Protein AF-A0A7D9MBX0-F1 (afdb_monomer_lite)

Secondary structure (DSSP, 8-state):
-HHHIIIIIIHHHHTTHHHH----HHHHHHHHHHHHHHHHHH-SSS-HHHHHHHHT---HHHHHHHHHHHHHHHHHTT-SSS-GGGT--B---TTSTT--TTPBPPP--SSHHHHHSHHHHHHHHHHTS-HHHHS--S-HHHHHHHHHHHHHHS---SSS--

Foldseek 3Di:
DLVVCVPPVVCVLQPPLLADVDPDPVVLLVSQVSVQVVLCVVPVPDDSVVSCVVSVHDGSLLVSLLVLQLVLVCVVVVVDPDDLVVLWDFDPDPPDPPRQPQQIDADDDPDVVVCPHSSNVNNVSLNPDDSCLRPDDDDSVVSSVVSVVVSVVDDDDSVDGD

Sequence (162 aa):
MKSLYCALVRSNLEYASEVWSPKSITLIKKIERVQRRATRILLPELEYVERLQQFDVPPLLHRRELKDLTTFYRMKQGLYNCNVDSYVEFCSDTRLRSTAQGKLKTPKCRTEHFRATYFNRIMYLWNNLPEQIRTFNGSVAIFKRSCREYYKTIPYDPDRPR

Radius of gyration: 17.08 Å; chains: 1; bounding box: 36×34×44 Å

Organism: Paramuricea clavata (NCBI:txid317549)

pLDDT: mean 86.51, std 8.68, range [52.25, 94.62]

Structure (mmCIF, N/CA/C/O backbone):
data_AF-A0A7D9MBX0-F1
#
_entry.id   AF-A0A7D9MBX0-F1
#
loop_
_atom_site.group_PDB
_atom_site.id
_atom_site.type_symbol
_atom_site.label_atom_id
_atom_site.label_alt_id
_atom_site.label_comp_id
_atom_site.label_asym_id
_atom_site.label_entity_id
_atom_site.label_seq_id
_atom_site.pdbx_PDB_ins_code
_atom_site.Cartn_x
_atom_site.Cartn_y
_atom_site.Cartn_z
_atom_site.occupancy
_atom_site.B_iso_or_equiv
_atom_site.auth_seq_id
_atom_site.auth_comp_id
_atom_site.auth_asym_id
_atom_site.auth_atom_id
_atom_site.pdbx_PDB_model_num
ATOM 1 N N . MET A 1 1 ? -8.109 -11.633 20.908 1.00 62.03 1 MET A N 1
ATOM 2 C CA . MET A 1 1 ? -8.911 -11.056 19.797 1.00 62.03 1 MET A CA 1
ATOM 3 C C . MET A 1 1 ? -8.101 -10.562 18.591 1.00 62.03 1 MET A C 1
ATOM 5 O O . MET A 1 1 ? -8.552 -10.809 17.478 1.00 62.03 1 MET A O 1
ATOM 9 N N . LYS A 1 2 ? -6.909 -9.945 18.744 1.00 70.94 2 LYS A N 1
ATOM 10 C CA . LYS A 1 2 ? -6.040 -9.591 17.591 1.00 70.94 2 LYS A CA 1
ATOM 11 C C . LYS A 1 2 ? -5.773 -10.798 16.677 1.00 70.94 2 LYS A C 1
ATOM 13 O O . LYS A 1 2 ? -5.916 -10.670 15.469 1.00 70.94 2 LYS A O 1
ATOM 18 N N . SER A 1 3 ? -5.480 -11.975 17.241 1.00 79.25 3 SER A N 1
ATOM 19 C CA . SER A 1 3 ? -5.271 -13.216 16.473 1.00 79.25 3 SER A CA 1
ATOM 20 C C . SER A 1 3 ? -6.477 -13.601 15.606 1.00 79.25 3 SER A C 1
ATOM 22 O O . SER A 1 3 ? -6.307 -13.830 14.414 1.00 79.25 3 SER A O 1
ATOM 24 N N . LEU A 1 4 ? -7.692 -13.589 16.165 1.00 81.75 4 LEU A N 1
ATOM 25 C CA . LEU A 1 4 ? -8.921 -13.961 15.457 1.00 81.75 4 LEU A CA 1
ATOM 26 C C . LEU A 1 4 ? -9.233 -13.004 14.296 1.00 81.75 4 LEU A C 1
ATOM 28 O O . LEU A 1 4 ? -9.514 -13.446 13.184 1.00 81.75 4 LEU A O 1
ATOM 32 N N . TYR A 1 5 ? -9.111 -11.690 14.521 1.00 81.12 5 TYR A N 1
ATOM 33 C CA . TYR A 1 5 ? -9.267 -10.691 13.458 1.00 81.12 5 TYR A CA 1
ATOM 34 C C . TYR A 1 5 ? -8.230 -10.882 12.341 1.00 81.12 5 TYR A C 1
ATOM 36 O O . TYR A 1 5 ? -8.573 -10.844 11.158 1.00 81.12 5 TYR A O 1
ATOM 44 N N . CYS A 1 6 ? -6.965 -11.112 12.708 1.00 77.62 6 CYS A N 1
ATOM 45 C CA . CYS A 1 6 ? -5.884 -11.363 11.757 1.00 77.62 6 CYS A CA 1
ATOM 46 C C . CYS A 1 6 ? -6.100 -12.647 10.940 1.00 77.62 6 CYS A C 1
ATOM 48 O O . CYS A 1 6 ? -5.776 -12.670 9.756 1.00 77.62 6 CYS A O 1
ATOM 50 N N . ALA A 1 7 ? -6.623 -13.701 11.563 1.00 82.69 7 ALA A N 1
ATOM 51 C CA . ALA A 1 7 ? -6.804 -14.996 10.920 1.00 82.69 7 ALA A CA 1
ATOM 52 C C . ALA A 1 7 ? -8.028 -15.022 9.997 1.00 82.69 7 ALA A C 1
ATOM 54 O O . ALA A 1 7 ? -7.924 -15.482 8.864 1.00 82.69 7 ALA A O 1
ATOM 55 N N . LEU A 1 8 ? -9.172 -14.504 10.458 1.00 83.94 8 LEU A N 1
ATOM 56 C CA . LEU A 1 8 ? -10.449 -14.654 9.755 1.00 83.94 8 LEU A CA 1
ATOM 57 C C . LEU A 1 8 ? -10.821 -13.443 8.903 1.00 83.94 8 LEU A C 1
ATOM 59 O O . LEU A 1 8 ? -11.256 -13.593 7.770 1.00 83.94 8 LEU A O 1
ATOM 63 N N . VAL A 1 9 ? -10.677 -12.226 9.422 1.00 85.31 9 VAL A N 1
ATOM 64 C CA . VAL A 1 9 ? -11.163 -11.030 8.712 1.00 85.31 9 VAL A CA 1
ATOM 65 C C . VAL A 1 9 ? -10.080 -10.485 7.790 1.00 85.31 9 VAL A C 1
ATOM 67 O O . VAL A 1 9 ? -10.323 -10.195 6.621 1.00 85.31 9 VAL A O 1
ATOM 70 N N . ARG A 1 10 ? -8.852 -10.362 8.299 1.00 85.06 10 ARG A N 1
ATOM 71 C CA . ARG A 1 10 ? -7.735 -9.775 7.554 1.00 85.06 10 ARG A CA 1
ATOM 72 C C . ARG A 1 10 ? -7.342 -10.602 6.334 1.00 85.06 10 ARG A C 1
ATOM 74 O O . ARG A 1 10 ? -7.105 -10.006 5.290 1.00 85.06 10 ARG A O 1
ATOM 81 N N . SER A 1 11 ? -7.271 -11.926 6.459 1.00 86.25 11 SER A N 1
ATOM 82 C CA . SER A 1 11 ? -6.929 -12.823 5.347 1.00 86.25 11 SER A CA 1
ATOM 83 C C . SER A 1 11 ? -7.870 -12.612 4.157 1.00 86.25 11 SER A C 1
ATOM 85 O O . SER A 1 11 ? -7.402 -12.378 3.047 1.00 86.25 11 SER A O 1
ATOM 87 N N . ASN A 1 12 ? -9.179 -12.560 4.410 1.00 87.44 12 ASN A N 1
ATOM 88 C CA . ASN A 1 12 ? -10.202 -12.281 3.402 1.00 87.44 12 ASN A CA 1
ATOM 89 C C . ASN A 1 12 ? -10.073 -10.876 2.793 1.00 87.44 12 ASN A C 1
ATOM 91 O O . ASN A 1 12 ? -10.183 -10.708 1.581 1.00 87.44 12 ASN A O 1
ATOM 95 N N . LEU A 1 13 ? -9.798 -9.854 3.611 1.00 87.00 13 LEU A N 1
ATOM 96 C CA . LEU A 1 13 ? -9.638 -8.478 3.127 1.00 87.00 13 LEU A CA 1
ATOM 97 C C . LEU A 1 13 ? -8.367 -8.261 2.301 1.00 87.00 13 LEU A C 1
ATOM 99 O O . LEU A 1 13 ? -8.318 -7.316 1.519 1.00 87.00 13 LEU A O 1
ATOM 103 N N . GLU A 1 14 ? -7.324 -9.056 2.499 1.00 87.25 14 GLU A N 1
ATOM 104 C CA . GLU A 1 14 ? -6.052 -8.915 1.781 1.00 87.25 14 GLU A CA 1
ATOM 105 C C . GLU A 1 14 ? -5.898 -9.933 0.648 1.00 87.25 14 GLU A C 1
ATOM 107 O O . GLU A 1 14 ? -4.997 -9.788 -0.184 1.00 87.25 14 GLU A O 1
ATOM 112 N N . TYR A 1 15 ? -6.749 -10.958 0.592 1.00 89.12 15 TYR A N 1
ATOM 113 C CA . TYR A 1 15 ? -6.719 -11.972 -0.455 1.00 89.12 15 TYR A CA 1
ATOM 114 C C . TYR A 1 15 ? -6.801 -11.327 -1.840 1.00 89.12 15 TYR A C 1
ATOM 116 O O . TYR A 1 15 ? -7.647 -10.470 -2.062 1.00 89.12 15 TYR A O 1
ATOM 124 N N . ALA A 1 16 ? -5.907 -11.719 -2.753 1.00 86.81 16 ALA A N 1
ATOM 125 C CA . ALA A 1 16 ? -5.831 -11.242 -4.140 1.00 86.81 16 ALA A CA 1
ATOM 126 C C . ALA A 1 16 ? -5.889 -9.708 -4.340 1.00 86.81 16 ALA A C 1
ATOM 128 O O . ALA A 1 16 ? -6.301 -9.242 -5.403 1.00 86.81 16 ALA A O 1
ATOM 129 N N . SER A 1 17 ? -5.480 -8.904 -3.349 1.00 90.81 17 SER A N 1
ATOM 130 C CA . SER A 1 17 ? -5.542 -7.439 -3.445 1.00 90.81 17 SER A CA 1
ATOM 131 C C . SER A 1 17 ? -4.762 -6.882 -4.638 1.00 90.81 17 SER A C 1
ATOM 133 O O . SER A 1 17 ? -5.157 -5.855 -5.186 1.00 90.81 17 SER A O 1
ATOM 135 N N . GLU A 1 18 ? -3.709 -7.570 -5.090 1.00 89.31 18 GLU A N 1
ATOM 136 C CA . GLU A 1 18 ? -2.983 -7.220 -6.314 1.00 89.31 18 GLU A CA 1
ATOM 137 C C . GLU A 1 18 ? -3.920 -7.144 -7.531 1.00 89.31 18 GLU A C 1
ATOM 139 O O . GLU A 1 18 ? -3.836 -6.208 -8.322 1.00 89.31 18 GLU A O 1
ATOM 144 N N . VAL A 1 19 ? -4.894 -8.053 -7.623 1.00 87.56 19 VAL A N 1
ATOM 145 C CA . VAL A 1 19 ? -5.823 -8.151 -8.755 1.00 87.56 19 VAL A CA 1
ATOM 146 C C . VAL A 1 19 ? -6.995 -7.174 -8.622 1.00 87.56 19 VAL A C 1
ATOM 148 O O . VAL A 1 19 ? -7.290 -6.448 -9.566 1.00 87.56 19 VAL A O 1
ATOM 151 N N . TRP A 1 20 ? -7.657 -7.112 -7.460 1.00 85.31 20 TRP A N 1
ATOM 152 C CA . TRP A 1 20 ? -8.952 -6.416 -7.323 1.00 85.31 20 TRP A CA 1
ATOM 153 C C . TRP A 1 20 ? -8.940 -5.143 -6.460 1.00 85.31 20 TRP A C 1
ATOM 155 O O . TRP A 1 20 ? -10.000 -4.693 -6.025 1.00 85.31 20 TRP A O 1
ATOM 165 N N . SER A 1 21 ? -7.788 -4.521 -6.181 1.00 87.88 21 SER A N 1
ATOM 166 C CA . SER A 1 21 ? -7.779 -3.287 -5.373 1.00 87.88 21 SER A CA 1
ATOM 167 C C . SER A 1 21 ? -8.599 -2.159 -6.027 1.00 87.88 21 SER A C 1
ATOM 169 O O . SER A 1 21 ? -8.277 -1.738 -7.142 1.00 87.88 21 SER A O 1
ATOM 171 N N . PRO A 1 22 ? -9.648 -1.637 -5.365 1.00 86.94 22 PRO A N 1
ATOM 172 C CA . PRO A 1 22 ? -10.462 -0.576 -5.938 1.00 86.94 22 PRO A CA 1
ATOM 173 C C . PRO A 1 22 ? -9.742 0.771 -5.861 1.00 86.94 22 PRO A C 1
ATOM 175 O O . PRO A 1 22 ? -9.123 1.089 -4.849 1.00 86.94 22 PRO A O 1
ATOM 178 N N . LYS A 1 23 ? -9.912 1.611 -6.889 1.00 85.44 23 LYS A N 1
ATOM 179 C CA . LYS A 1 23 ? -9.439 3.008 -6.864 1.00 85.44 23 LYS A CA 1
ATOM 180 C C . LYS A 1 23 ? -10.507 4.015 -6.421 1.00 85.44 23 LYS A C 1
ATOM 182 O O . LYS A 1 23 ? -10.181 5.110 -5.980 1.00 85.44 23 LYS A O 1
ATOM 187 N N . SER A 1 24 ? -11.788 3.650 -6.504 1.00 88.06 24 SER A N 1
ATOM 188 C CA . SER A 1 24 ? -12.885 4.526 -6.077 1.00 88.06 24 SER A CA 1
ATOM 189 C C . SER A 1 24 ? -12.859 4.743 -4.563 1.00 88.06 24 SER A C 1
ATOM 191 O O . SER A 1 24 ? -12.950 3.779 -3.800 1.00 88.06 24 SER A O 1
ATOM 193 N N . ILE A 1 25 ? -12.839 6.009 -4.134 1.00 88.62 25 ILE A N 1
ATOM 194 C CA . ILE A 1 25 ? -12.887 6.423 -2.720 1.00 88.62 25 ILE A CA 1
ATOM 195 C C . ILE A 1 25 ? -14.065 5.762 -1.993 1.00 88.62 25 ILE A C 1
ATOM 197 O O . ILE A 1 25 ? -13.921 5.293 -0.865 1.00 88.62 25 ILE A O 1
ATOM 201 N N . THR A 1 26 ? -15.225 5.661 -2.646 1.00 91.00 26 THR A N 1
ATOM 202 C CA . THR A 1 26 ? -16.424 5.035 -2.075 1.00 91.00 26 THR A CA 1
ATOM 203 C C . THR A 1 26 ? -16.197 3.560 -1.757 1.00 91.00 26 THR A C 1
ATOM 205 O O . THR A 1 26 ? -16.577 3.090 -0.684 1.00 91.00 26 THR A O 1
ATOM 208 N N . LEU A 1 27 ? -15.561 2.822 -2.670 1.00 90.69 27 LEU A N 1
ATOM 209 C CA . LEU A 1 27 ? -15.240 1.410 -2.465 1.00 90.69 27 LEU A CA 1
ATOM 210 C C . LEU A 1 27 ? -14.135 1.243 -1.418 1.00 90.69 27 LEU A C 1
ATOM 212 O O . LEU A 1 27 ? -14.278 0.404 -0.533 1.00 90.69 27 LEU A O 1
ATOM 216 N N . ILE A 1 28 ? -13.100 2.086 -1.441 1.00 91.56 28 ILE A N 1
ATOM 217 C CA . ILE A 1 28 ? -12.035 2.089 -0.426 1.00 91.56 28 ILE A CA 1
ATOM 218 C C . ILE A 1 28 ? -12.640 2.291 0.971 1.00 91.56 28 ILE A C 1
ATOM 220 O O . ILE A 1 28 ? -12.414 1.474 1.864 1.00 91.56 28 ILE A O 1
ATOM 224 N N . LYS A 1 29 ? -13.502 3.302 1.148 1.00 91.88 29 LYS A N 1
ATOM 225 C CA . LYS A 1 29 ? -14.214 3.555 2.412 1.00 91.88 29 LYS A CA 1
ATOM 226 C C . LYS A 1 29 ? -15.103 2.381 2.830 1.00 91.88 29 LYS A C 1
ATOM 228 O O . LYS A 1 29 ? -15.173 2.069 4.019 1.00 91.88 29 LYS A O 1
ATOM 233 N N . LYS A 1 30 ? -15.783 1.720 1.883 1.00 92.00 30 LYS A N 1
ATOM 234 C CA . LYS A 1 30 ? -16.611 0.532 2.168 1.00 92.00 30 LYS A CA 1
ATOM 235 C C . LYS A 1 30 ? -15.774 -0.627 2.709 1.00 92.00 30 LYS A C 1
ATOM 237 O O . LYS A 1 30 ? -16.191 -1.247 3.682 1.00 92.00 30 LYS A O 1
ATOM 242 N N . ILE A 1 31 ? -14.607 -0.898 2.128 1.00 91.94 31 ILE A N 1
ATOM 243 C CA . ILE A 1 31 ? -13.737 -1.984 2.597 1.00 91.94 31 ILE A CA 1
ATOM 244 C C . ILE A 1 31 ? -13.087 -1.607 3.940 1.00 91.94 31 ILE A C 1
ATOM 246 O O . ILE A 1 31 ? -13.101 -2.407 4.876 1.00 91.94 31 ILE A O 1
ATOM 250 N N . GLU A 1 32 ? -12.609 -0.368 4.095 1.00 92.44 32 GLU A N 1
ATOM 251 C CA . GLU A 1 32 ? -12.037 0.130 5.358 1.00 92.44 32 GLU A CA 1
ATOM 252 C C . GLU A 1 32 ? -13.053 0.064 6.514 1.00 92.44 32 GLU A C 1
ATOM 254 O O . GLU A 1 32 ? -12.689 -0.176 7.667 1.00 92.44 32 GLU A O 1
ATOM 259 N N . ARG A 1 33 ? -14.355 0.208 6.221 1.00 92.25 33 ARG A N 1
ATOM 260 C CA . ARG A 1 33 ? -15.434 0.098 7.215 1.00 92.25 33 ARG A CA 1
ATOM 261 C C . ARG A 1 33 ? -15.421 -1.237 7.961 1.00 92.25 33 ARG A C 1
ATOM 263 O O . ARG A 1 33 ? -15.797 -1.265 9.131 1.00 92.25 33 ARG A O 1
ATOM 270 N N . VAL A 1 34 ? -14.974 -2.322 7.325 1.00 91.38 34 VAL A N 1
ATOM 271 C CA . VAL A 1 34 ? -14.850 -3.636 7.977 1.00 91.38 34 VAL A CA 1
ATOM 272 C C . VAL A 1 34 ? -13.828 -3.569 9.113 1.00 91.38 34 VAL A C 1
ATOM 274 O O . VAL A 1 34 ? -14.130 -3.970 10.238 1.00 91.38 34 VAL A O 1
ATOM 277 N N . GLN A 1 35 ? -12.659 -2.972 8.860 1.00 90.81 35 GLN A N 1
ATOM 278 C CA . GLN A 1 35 ? -11.644 -2.735 9.888 1.00 90.81 35 GLN A CA 1
ATOM 279 C C . GLN A 1 35 ? -12.146 -1.760 10.957 1.00 90.81 35 GLN A C 1
ATOM 281 O O . GLN A 1 35 ? -12.026 -2.062 12.142 1.00 90.81 35 GLN A O 1
ATOM 286 N N . ARG A 1 36 ? -12.777 -0.643 10.561 1.00 91.69 36 ARG A N 1
ATOM 287 C CA . ARG A 1 36 ? -13.365 0.335 11.500 1.00 91.69 36 ARG A CA 1
ATOM 288 C C . ARG A 1 36 ? -14.358 -0.301 12.460 1.00 91.69 36 ARG A C 1
ATOM 290 O O . ARG A 1 36 ? -14.369 0.046 13.639 1.00 91.69 36 ARG A O 1
ATOM 297 N N . ARG A 1 37 ? -15.209 -1.204 11.964 1.00 91.19 37 ARG A N 1
ATOM 298 C CA . ARG A 1 37 ? -16.195 -1.918 12.781 1.00 91.19 37 ARG A CA 1
ATOM 299 C C . ARG A 1 37 ? -15.508 -2.894 13.730 1.00 91.19 37 ARG A C 1
ATOM 301 O O . ARG A 1 37 ? -15.846 -2.900 14.908 1.00 91.19 37 ARG A O 1
ATOM 308 N N . ALA A 1 38 ? -14.537 -3.661 13.237 1.00 88.19 38 ALA A N 1
ATOM 309 C CA . ALA A 1 38 ? -13.790 -4.610 14.057 1.00 88.19 38 ALA A CA 1
ATOM 310 C C . ALA A 1 38 ? -13.054 -3.917 15.213 1.00 88.19 38 ALA A C 1
ATOM 312 O O . ALA A 1 38 ? -13.157 -4.360 16.352 1.00 88.19 38 ALA A O 1
ATOM 313 N N . THR A 1 39 ? -12.374 -2.796 14.954 1.00 89.38 39 THR A N 1
A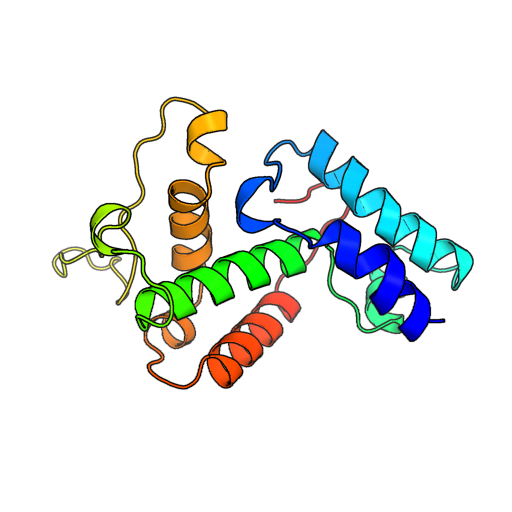TOM 314 C CA . THR A 1 39 ? -11.686 -2.049 16.015 1.00 89.38 39 THR A CA 1
ATOM 315 C C . THR A 1 39 ? -12.656 -1.328 16.950 1.00 89.38 39 THR A C 1
ATOM 317 O O . THR A 1 39 ? -12.319 -1.123 18.108 1.00 89.38 39 THR A O 1
ATOM 320 N N . ARG A 1 40 ? -13.867 -0.966 16.490 1.00 90.94 40 ARG A N 1
ATOM 321 C CA . ARG A 1 40 ? -14.886 -0.279 17.317 1.00 90.94 40 ARG A CA 1
ATOM 322 C C . ARG A 1 40 ? -15.473 -1.193 18.378 1.00 90.94 40 ARG A C 1
ATOM 324 O O . ARG A 1 40 ? -15.756 -0.740 19.471 1.00 90.94 40 ARG A O 1
ATOM 331 N N . ILE A 1 41 ? -15.658 -2.469 18.049 1.00 89.12 41 ILE A N 1
ATOM 332 C CA . ILE A 1 41 ? -16.168 -3.461 19.005 1.00 89.12 41 ILE A CA 1
ATOM 333 C C . ILE A 1 41 ? -15.207 -3.615 20.193 1.00 89.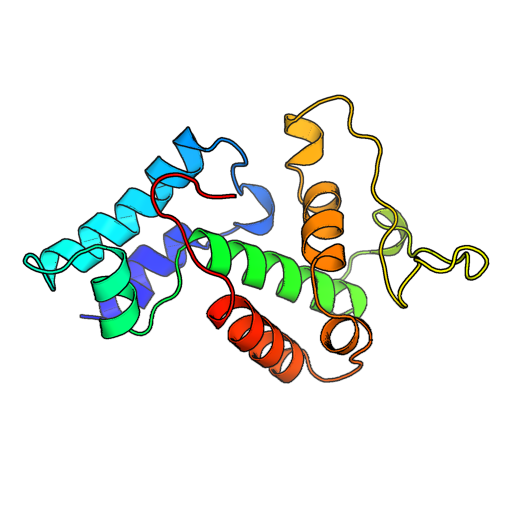12 41 ILE A C 1
ATOM 335 O O . ILE A 1 41 ? -15.643 -3.895 21.300 1.00 89.12 41 ILE A O 1
ATOM 339 N N . LEU A 1 42 ? -13.906 -3.430 19.960 1.00 86.00 42 LEU A N 1
ATOM 340 C CA . LEU A 1 42 ? -12.877 -3.602 20.982 1.00 86.00 42 LEU A CA 1
ATOM 341 C C . LEU A 1 42 ? -12.611 -2.330 21.791 1.00 86.00 42 LEU A C 1
ATOM 343 O O . LEU A 1 42 ? -12.341 -2.418 22.981 1.00 86.00 42 LEU A O 1
ATOM 347 N N . LEU A 1 43 ? -12.639 -1.172 21.132 1.00 89.62 43 LEU A N 1
ATOM 348 C CA . LEU A 1 43 ? -12.396 0.141 21.727 1.00 89.62 43 LEU A CA 1
ATOM 349 C C . LEU A 1 43 ? -13.501 1.079 21.218 1.00 89.62 43 LEU A C 1
ATOM 351 O O . LEU A 1 43 ? -13.326 1.684 20.164 1.00 89.62 43 LEU A O 1
ATOM 355 N N . PRO A 1 44 ? -14.676 1.136 21.864 1.00 90.56 44 PRO A N 1
ATOM 356 C CA . PRO A 1 44 ? -15.798 1.934 21.368 1.00 90.56 44 PRO A CA 1
ATOM 357 C C . PRO A 1 44 ? -15.591 3.443 21.552 1.00 90.56 44 PRO A C 1
ATOM 359 O O . PRO A 1 44 ? -16.037 4.207 20.701 1.00 90.56 44 PRO A O 1
ATOM 362 N N . GLU A 1 45 ? -14.869 3.837 22.602 1.00 91.31 45 GLU A N 1
ATOM 363 C CA . GLU A 1 45 ? -14.707 5.233 23.038 1.00 91.31 45 GLU A CA 1
ATOM 364 C C . GLU A 1 45 ? -13.668 6.033 22.234 1.00 91.31 45 GLU A C 1
ATOM 366 O O . GLU A 1 45 ? -13.665 7.257 22.276 1.00 91.31 45 GLU A O 1
ATOM 371 N N . LEU A 1 46 ? -12.769 5.356 21.512 1.00 91.62 46 LEU A N 1
ATOM 372 C CA . LEU A 1 46 ? -11.644 5.997 20.822 1.00 91.62 46 LEU A CA 1
ATOM 373 C C . LEU A 1 46 ? -11.949 6.311 19.353 1.00 91.62 46 LEU A C 1
ATOM 375 O O . LEU A 1 46 ? -12.623 5.545 18.643 1.00 91.62 46 LEU A O 1
ATOM 379 N N . GLU A 1 47 ? -11.342 7.377 18.833 1.00 91.62 47 GLU A N 1
ATOM 380 C CA . GLU A 1 47 ? -11.431 7.702 17.413 1.00 91.62 47 GLU A CA 1
ATOM 381 C C . GLU A 1 47 ? -10.741 6.647 16.540 1.00 91.62 47 GLU A C 1
ATOM 383 O O . GLU A 1 47 ? -9.956 5.812 16.992 1.00 91.62 47 GLU A O 1
ATOM 388 N N . TYR A 1 48 ? -11.056 6.610 15.239 1.00 90.50 48 TYR A N 1
ATOM 389 C CA . TYR A 1 48 ? -10.527 5.544 14.380 1.00 90.50 48 TYR A CA 1
ATOM 390 C C . TYR A 1 48 ? -8.997 5.519 14.324 1.00 90.50 48 TYR A C 1
ATOM 392 O O . TYR A 1 48 ? -8.415 4.440 14.416 1.00 90.50 48 TYR A O 1
ATOM 400 N N . VAL A 1 49 ? -8.357 6.681 14.197 1.00 89.62 49 VAL A N 1
ATOM 401 C CA . VAL A 1 49 ? -6.895 6.780 14.093 1.00 89.62 49 VAL A CA 1
ATOM 402 C C . VAL A 1 49 ? -6.224 6.335 15.395 1.00 89.62 49 VAL A C 1
ATOM 404 O O . VAL A 1 49 ? -5.294 5.531 15.354 1.00 89.62 49 VAL A O 1
ATOM 407 N N . GLU A 1 50 ? -6.753 6.751 16.544 1.00 90.81 50 GLU A N 1
ATOM 408 C CA . GLU A 1 50 ? -6.266 6.345 17.869 1.00 90.81 50 GLU A CA 1
ATOM 409 C C . GLU A 1 50 ? -6.391 4.833 18.074 1.00 90.81 50 GLU A C 1
ATOM 411 O O . GLU A 1 50 ? -5.469 4.175 18.554 1.00 90.81 50 GLU A O 1
ATOM 416 N N . ARG A 1 51 ? -7.500 4.236 17.621 1.00 91.44 51 ARG A N 1
ATOM 417 C CA . ARG A 1 51 ? -7.677 2.777 17.657 1.00 91.44 51 ARG A CA 1
ATOM 418 C C . ARG A 1 51 ? -6.621 2.057 16.831 1.00 91.44 51 ARG A C 1
ATOM 420 O O . ARG A 1 51 ? -6.118 1.022 17.260 1.00 91.44 51 ARG A O 1
ATOM 427 N N . LEU A 1 52 ? -6.280 2.572 15.650 1.00 89.88 52 LEU A N 1
ATOM 428 C CA . LEU A 1 52 ? -5.223 1.987 14.821 1.00 89.88 52 LEU A CA 1
ATOM 429 C C . LEU A 1 52 ? -3.858 2.027 15.517 1.00 89.88 52 LEU A C 1
ATOM 431 O O . LEU A 1 52 ? -3.124 1.039 15.443 1.00 89.88 52 LEU A O 1
ATOM 435 N N . GLN A 1 53 ? -3.556 3.121 16.222 1.00 89.62 53 GLN A N 1
ATOM 436 C CA . GLN A 1 53 ? -2.336 3.264 17.020 1.00 89.62 53 GLN A CA 1
ATOM 437 C C . GLN A 1 53 ? -2.315 2.279 18.194 1.00 89.62 53 GLN A C 1
ATOM 439 O O . GLN A 1 53 ? -1.351 1.532 18.334 1.00 89.62 53 GLN A O 1
ATOM 444 N N . GLN A 1 54 ? -3.404 2.187 18.966 1.00 89.69 54 GLN A N 1
ATOM 445 C CA . GLN A 1 54 ? -3.531 1.249 20.092 1.00 89.69 54 GLN A CA 1
ATOM 446 C C . GLN A 1 54 ? -3.368 -0.215 19.664 1.00 89.69 54 GLN A C 1
ATOM 448 O O . GLN A 1 54 ? -2.738 -1.015 20.352 1.00 89.69 54 GLN A O 1
ATOM 453 N N . PHE A 1 55 ? -3.908 -0.590 18.500 1.00 85.06 55 PHE A N 1
ATOM 454 C CA . PHE A 1 55 ? -3.757 -1.952 17.987 1.00 85.06 55 PHE A CA 1
ATOM 455 C C . PHE A 1 55 ? -2.414 -2.218 17.292 1.00 85.06 55 PHE A C 1
ATOM 457 O O . PHE A 1 55 ? -2.134 -3.388 16.984 1.00 85.06 55 PHE A O 1
ATOM 464 N N . ASP A 1 56 ? -1.605 -1.185 17.035 1.00 87.50 56 ASP A N 1
ATOM 465 C CA . ASP A 1 56 ? -0.445 -1.220 16.136 1.00 87.50 56 ASP A CA 1
ATOM 466 C C . ASP A 1 56 ? -0.813 -1.897 14.800 1.00 87.50 56 ASP A C 1
ATOM 468 O O . ASP A 1 56 ? -0.251 -2.916 14.379 1.00 87.50 56 ASP A O 1
ATOM 472 N N . VAL A 1 57 ? -1.891 -1.409 14.175 1.00 86.56 57 VAL A N 1
ATOM 473 C CA . VAL A 1 57 ? -2.377 -1.918 12.886 1.00 86.56 57 VAL A CA 1
ATOM 474 C C . VAL A 1 57 ? -2.498 -0.761 11.900 1.00 86.56 57 VAL A C 1
ATOM 476 O O . VAL A 1 57 ? -3.297 0.143 12.131 1.00 86.56 57 VAL A O 1
ATOM 479 N N . PRO A 1 58 ? -1.790 -0.803 10.758 1.00 89.75 58 PRO A N 1
ATOM 480 C CA . PRO A 1 58 ? -1.940 0.227 9.744 1.00 89.75 58 PRO A CA 1
ATOM 481 C C . PRO A 1 58 ? -3.323 0.171 9.064 1.00 89.75 58 PRO A C 1
ATOM 483 O O . PRO A 1 58 ? -3.977 -0.886 9.043 1.00 89.75 58 PRO A O 1
ATOM 486 N N . PRO A 1 59 ? -3.762 1.287 8.457 1.00 91.62 59 PRO A N 1
ATOM 487 C CA . PRO A 1 59 ? -4.965 1.328 7.628 1.00 91.62 59 PRO A CA 1
ATOM 488 C C . PRO A 1 59 ? -4.951 0.240 6.552 1.00 91.62 59 PRO A C 1
ATOM 490 O O . PRO A 1 59 ? -3.881 -0.161 6.075 1.00 91.62 59 PRO A O 1
ATOM 493 N N . LEU A 1 60 ? -6.123 -0.252 6.143 1.00 91.19 60 LEU A N 1
ATOM 494 C CA . LEU A 1 60 ? -6.183 -1.313 5.132 1.00 91.19 60 LEU A CA 1
ATOM 495 C C . LEU A 1 60 ? -5.601 -0.847 3.792 1.00 91.19 60 LEU A C 1
ATOM 497 O O . LEU A 1 60 ? -4.942 -1.638 3.119 1.00 91.19 60 LEU A O 1
ATOM 501 N N . LEU A 1 61 ? -5.794 0.428 3.442 1.00 91.06 61 LEU A N 1
ATOM 502 C CA . LEU A 1 61 ? -5.199 1.041 2.252 1.00 91.06 61 LEU A CA 1
ATOM 503 C C . LEU A 1 61 ? -3.672 0.861 2.219 1.00 91.06 61 LEU A C 1
ATOM 505 O O . LEU A 1 61 ? -3.159 0.196 1.322 1.00 91.06 61 LEU A O 1
ATOM 509 N N . HIS A 1 62 ? -2.958 1.352 3.239 1.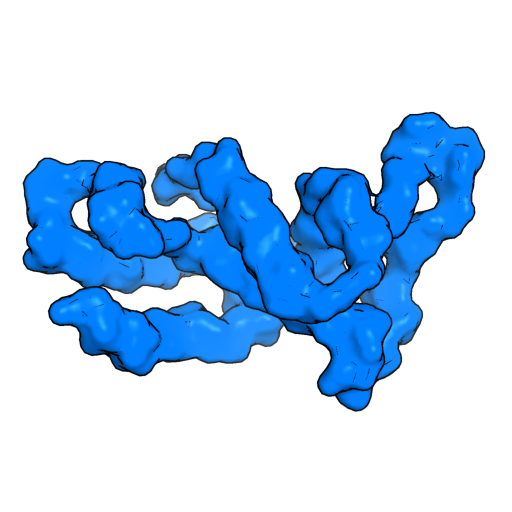00 91.62 62 HIS A N 1
ATOM 510 C CA . HIS A 1 62 ? -1.493 1.249 3.312 1.00 91.62 62 HIS A CA 1
ATOM 511 C C . HIS A 1 62 ? -1.023 -0.211 3.308 1.00 91.62 62 HIS A C 1
ATOM 513 O O . HIS A 1 62 ? 0.012 -0.539 2.733 1.00 91.62 62 HIS A O 1
ATOM 519 N N . ARG A 1 63 ? -1.788 -1.128 3.919 1.00 91.38 63 ARG A N 1
ATOM 520 C CA . ARG A 1 63 ? -1.461 -2.564 3.897 1.00 91.38 63 ARG A CA 1
ATOM 521 C C . ARG A 1 63 ? -1.535 -3.165 2.499 1.00 91.38 63 ARG A C 1
ATOM 523 O O . ARG A 1 63 ? -0.669 -3.961 2.142 1.00 91.38 63 ARG A O 1
ATOM 530 N N . ARG A 1 64 ? -2.547 -2.791 1.717 1.00 92.50 64 ARG A N 1
ATOM 531 C CA . ARG A 1 64 ? -2.697 -3.241 0.327 1.00 92.50 64 ARG A CA 1
ATOM 532 C C . ARG A 1 64 ? -1.599 -2.673 -0.563 1.00 92.50 64 ARG A C 1
ATOM 534 O O . ARG A 1 64 ? -1.012 -3.430 -1.323 1.00 92.50 64 ARG A O 1
ATOM 541 N N . GLU A 1 65 ? -1.258 -1.397 -0.405 1.00 92.81 65 GLU A N 1
ATOM 542 C CA . GLU A 1 65 ? -0.141 -0.786 -1.138 1.00 92.81 65 GLU A CA 1
ATOM 543 C C . GLU A 1 65 ? 1.203 -1.436 -0.779 1.00 92.81 65 GLU A C 1
ATOM 545 O O . GLU A 1 65 ? 1.994 -1.766 -1.661 1.00 92.81 65 GLU A O 1
ATOM 550 N N . LEU A 1 66 ? 1.441 -1.722 0.506 1.00 93.31 66 LEU A N 1
ATOM 551 C CA . LEU A 1 66 ? 2.622 -2.464 0.955 1.00 93.31 66 LEU A CA 1
ATOM 552 C C . LEU A 1 6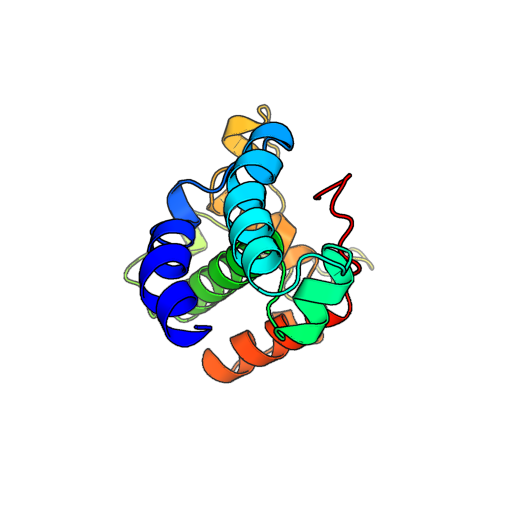6 ? 2.689 -3.858 0.315 1.00 93.31 66 LEU A C 1
ATOM 554 O O . LEU A 1 66 ? 3.771 -4.329 -0.048 1.00 93.31 66 LEU A O 1
ATOM 558 N N . LYS A 1 67 ? 1.543 -4.536 0.192 1.00 93.38 67 LYS A N 1
ATOM 559 C CA . LYS A 1 67 ? 1.458 -5.838 -0.468 1.00 93.38 67 LYS A CA 1
ATOM 560 C C . LYS A 1 67 ? 1.765 -5.713 -1.960 1.00 93.38 67 LYS A C 1
ATOM 562 O O . LYS A 1 67 ? 2.627 -6.444 -2.433 1.00 93.38 67 LYS A O 1
ATOM 567 N N . ASP A 1 68 ? 1.180 -4.733 -2.647 1.00 94.31 68 ASP A N 1
ATOM 568 C CA . ASP A 1 68 ? 1.462 -4.445 -4.057 1.00 94.31 68 ASP A CA 1
ATOM 569 C C . ASP A 1 68 ? 2.963 -4.209 -4.301 1.00 94.31 68 ASP A C 1
ATOM 571 O O . ASP A 1 68 ? 3.545 -4.836 -5.189 1.00 94.31 68 ASP A O 1
ATOM 575 N N . LEU A 1 69 ? 3.603 -3.374 -3.472 1.00 94.62 69 LEU A N 1
ATOM 576 C CA . LEU A 1 69 ? 5.043 -3.090 -3.519 1.00 94.62 69 LEU A CA 1
ATOM 577 C C . LEU A 1 69 ? 5.898 -4.329 -3.247 1.00 94.62 69 LEU A C 1
ATOM 579 O O . LEU A 1 69 ? 6.895 -4.558 -3.929 1.00 94.62 69 LEU A O 1
ATOM 583 N N . THR A 1 70 ? 5.515 -5.143 -2.261 1.00 94.19 70 THR A N 1
ATOM 584 C CA . THR A 1 70 ? 6.241 -6.377 -1.928 1.00 94.19 70 THR A CA 1
ATOM 585 C C . THR A 1 70 ? 6.163 -7.380 -3.077 1.00 94.19 70 THR A C 1
ATOM 587 O O . THR A 1 70 ? 7.167 -8.010 -3.410 1.00 94.19 70 THR A O 1
ATOM 590 N N . THR A 1 71 ? 4.988 -7.526 -3.689 1.00 93.19 71 THR A N 1
ATOM 591 C CA . THR A 1 71 ? 4.782 -8.406 -4.840 1.00 93.19 71 THR A CA 1
ATOM 592 C C . THR A 1 71 ? 5.613 -7.923 -6.025 1.00 93.19 71 THR A C 1
ATOM 594 O O . THR A 1 71 ? 6.359 -8.718 -6.590 1.00 93.19 71 THR A O 1
ATOM 597 N N . PHE A 1 72 ? 5.612 -6.623 -6.322 1.00 93.69 72 PHE A N 1
ATOM 598 C CA . PHE A 1 72 ? 6.431 -6.061 -7.395 1.00 93.69 72 PHE A CA 1
ATOM 599 C C . PHE A 1 72 ? 7.926 -6.283 -7.167 1.00 93.69 72 PHE A C 1
ATOM 601 O O . PHE A 1 72 ? 8.636 -6.713 -8.072 1.00 93.69 72 PHE A O 1
ATOM 608 N N . TYR A 1 73 ? 8.406 -6.065 -5.941 1.00 92.81 73 TYR A N 1
ATOM 609 C CA . TYR A 1 73 ? 9.804 -6.303 -5.593 1.00 92.81 73 TYR A CA 1
ATOM 610 C C . TYR A 1 73 ? 10.207 -7.772 -5.781 1.00 92.81 73 TYR A C 1
ATOM 612 O O . TYR A 1 73 ? 11.270 -8.062 -6.321 1.00 92.81 73 TYR A O 1
ATOM 620 N N . ARG A 1 74 ? 9.337 -8.714 -5.400 1.00 92.44 74 ARG A N 1
ATOM 621 C CA . ARG A 1 74 ? 9.548 -10.147 -5.657 1.00 92.44 74 ARG A CA 1
ATOM 622 C C . ARG A 1 74 ? 9.585 -10.473 -7.148 1.00 92.44 74 ARG A C 1
ATOM 624 O O . ARG A 1 74 ? 10.423 -11.267 -7.563 1.00 92.44 74 ARG A O 1
ATOM 631 N N . MET A 1 75 ? 8.701 -9.863 -7.939 1.00 92.06 75 MET A N 1
ATOM 632 C CA . MET A 1 75 ? 8.692 -10.041 -9.392 1.00 92.06 75 MET A CA 1
ATOM 633 C C . MET A 1 75 ? 9.995 -9.504 -10.005 1.00 92.06 75 MET A C 1
ATOM 635 O O . MET A 1 75 ? 10.628 -10.202 -10.788 1.00 92.06 75 MET A O 1
ATOM 639 N N . LYS A 1 76 ? 10.454 -8.319 -9.575 1.00 89.62 76 LYS A N 1
ATOM 640 C CA . LYS A 1 76 ? 11.739 -7.722 -9.982 1.00 89.62 76 LYS A CA 1
ATOM 641 C C . LYS A 1 76 ? 12.936 -8.624 -9.645 1.00 89.62 76 LYS A C 1
ATOM 643 O O . LYS A 1 76 ? 13.908 -8.647 -10.386 1.00 89.62 76 LYS A O 1
ATOM 648 N N . GLN A 1 77 ? 12.876 -9.363 -8.537 1.00 89.88 77 GLN A N 1
ATOM 649 C CA . GLN A 1 77 ? 13.914 -10.326 -8.144 1.00 89.88 77 GLN A CA 1
ATOM 650 C C . GLN A 1 77 ? 13.844 -11.671 -8.885 1.00 89.88 77 GLN A C 1
ATOM 652 O O . GLN A 1 77 ? 14.637 -12.558 -8.585 1.00 89.88 77 GLN A O 1
ATOM 657 N N . GLY A 1 78 ? 12.895 -11.859 -9.807 1.00 89.06 78 GLY A N 1
ATOM 658 C CA . GLY A 1 78 ? 12.721 -13.127 -10.519 1.00 89.06 78 GLY A CA 1
ATOM 659 C C . GLY A 1 78 ? 12.149 -14.253 -9.652 1.00 89.06 78 GLY A C 1
ATOM 660 O O . GLY A 1 78 ? 12.229 -15.417 -10.024 1.00 89.06 78 GLY A O 1
ATOM 661 N N . LEU A 1 79 ? 11.550 -13.934 -8.496 1.00 89.12 79 LEU A N 1
ATOM 662 C CA . LEU A 1 79 ? 10.917 -14.933 -7.619 1.00 89.12 79 LEU A CA 1
ATOM 663 C C . LEU A 1 79 ? 9.547 -15.398 -8.136 1.00 89.12 79 LEU A C 1
ATOM 665 O O . LEU A 1 79 ? 8.945 -16.308 -7.567 1.00 89.12 79 LEU A O 1
ATOM 669 N N . TYR A 1 80 ? 9.039 -14.756 -9.186 1.00 86.31 80 TYR A N 1
ATOM 670 C CA . TYR A 1 80 ? 7.830 -15.145 -9.897 1.00 86.31 80 TYR A CA 1
ATOM 671 C C . TYR A 1 80 ? 8.174 -15.483 -11.343 1.00 86.31 80 TYR A C 1
ATOM 673 O O . TYR A 1 80 ? 9.006 -14.817 -11.955 1.00 86.31 80 TYR A O 1
ATOM 681 N N . ASN A 1 81 ? 7.479 -16.474 -11.907 1.00 84.44 81 ASN A N 1
ATOM 682 C CA . ASN A 1 81 ? 7.593 -16.836 -13.319 1.00 84.44 81 ASN A CA 1
ATOM 683 C C . ASN A 1 81 ? 6.811 -15.846 -14.205 1.00 84.44 81 ASN A C 1
ATOM 685 O O . ASN A 1 81 ? 5.848 -16.208 -14.878 1.00 84.44 81 ASN A O 1
ATOM 689 N N . CYS A 1 82 ? 7.162 -14.564 -14.127 1.00 81.38 82 CYS A N 1
ATOM 690 C CA . CYS A 1 82 ? 6.587 -13.504 -14.943 1.00 81.38 82 CYS A CA 1
ATOM 691 C C . CYS A 1 82 ? 7.693 -12.570 -15.435 1.00 81.38 82 CYS A C 1
ATOM 693 O O . CYS A 1 82 ? 8.526 -12.115 -14.651 1.00 81.38 82 CYS A O 1
ATOM 695 N N . ASN A 1 83 ? 7.674 -12.244 -16.726 1.00 84.69 83 ASN A N 1
ATOM 696 C CA . ASN A 1 83 ? 8.588 -11.258 -17.286 1.00 84.69 83 ASN A CA 1
ATOM 697 C C . ASN A 1 83 ? 8.087 -9.844 -16.954 1.00 84.69 83 ASN A C 1
ATOM 699 O O . ASN A 1 83 ? 7.180 -9.329 -17.605 1.00 84.69 83 ASN A O 1
ATOM 703 N N . VAL A 1 84 ? 8.655 -9.233 -15.913 1.00 86.94 84 VAL A N 1
ATOM 704 C CA . VAL A 1 84 ? 8.288 -7.885 -15.447 1.00 86.94 84 VAL A CA 1
ATOM 705 C C . VAL A 1 84 ? 8.578 -6.820 -16.495 1.00 86.94 84 VAL A C 1
ATOM 707 O O . VAL A 1 84 ? 7.780 -5.896 -16.652 1.00 86.94 84 VAL A O 1
ATOM 710 N N . ASP A 1 85 ? 9.656 -6.988 -17.256 1.00 85.19 85 ASP A N 1
ATOM 711 C CA . ASP A 1 85 ? 10.106 -6.024 -18.263 1.00 85.19 85 ASP A CA 1
ATOM 712 C C . ASP A 1 85 ? 9.129 -5.920 -19.445 1.00 85.19 85 ASP A C 1
ATOM 714 O O . ASP A 1 85 ? 9.124 -4.932 -20.172 1.00 85.19 85 ASP A O 1
ATOM 718 N N . SER A 1 86 ? 8.237 -6.905 -19.612 1.00 87.19 86 SER A N 1
ATOM 719 C CA . SER A 1 86 ? 7.134 -6.827 -20.582 1.00 87.19 86 SER A CA 1
ATOM 720 C C . SER A 1 86 ? 6.021 -5.859 -20.160 1.00 87.19 86 SER A C 1
ATOM 722 O O . SER A 1 86 ? 5.228 -5.435 -20.998 1.00 87.19 86 SER A O 1
ATOM 724 N N . TYR A 1 87 ? 5.933 -5.521 -18.870 1.00 86.81 87 TYR A N 1
ATOM 725 C CA . TYR A 1 87 ? 4.845 -4.715 -18.305 1.00 86.81 87 TYR A CA 1
ATOM 726 C C . TYR A 1 87 ? 5.301 -3.360 -17.768 1.00 86.81 87 TYR A C 1
ATOM 728 O O . TYR A 1 87 ? 4.479 -2.447 -17.666 1.00 86.81 87 TYR A O 1
ATOM 736 N N . VAL A 1 88 ? 6.572 -3.219 -17.384 1.00 88.88 88 VAL A N 1
ATOM 737 C CA . VAL A 1 88 ? 7.107 -1.983 -16.808 1.00 88.88 88 VAL A CA 1
ATOM 738 C C . VAL A 1 88 ? 8.421 -1.582 -17.467 1.00 88.88 88 VAL A C 1
ATOM 740 O O . VAL A 1 88 ? 9.240 -2.422 -17.811 1.00 88.88 88 VAL A O 1
ATOM 743 N N . GLU A 1 89 ? 8.638 -0.275 -17.591 1.00 88.69 89 GLU A N 1
ATOM 744 C CA . GLU A 1 89 ? 9.862 0.298 -18.152 1.00 88.69 89 GLU A CA 1
ATOM 745 C C . GLU A 1 89 ? 10.521 1.182 -17.086 1.00 88.69 89 GLU A C 1
ATOM 747 O O . GLU A 1 89 ? 9.869 2.053 -16.500 1.00 88.69 89 GLU A O 1
ATOM 752 N N . PHE A 1 90 ? 11.807 0.967 -16.807 1.00 86.38 90 PHE A N 1
ATOM 753 C CA . PHE A 1 90 ? 12.577 1.844 -15.923 1.00 86.38 90 PHE A CA 1
ATOM 754 C C . PHE A 1 90 ? 13.043 3.089 -16.681 1.00 86.38 90 PHE A C 1
ATOM 756 O O . PHE A 1 90 ? 13.438 3.016 -17.843 1.00 86.38 90 PHE A O 1
ATOM 763 N N . CYS A 1 91 ? 13.023 4.246 -16.019 1.00 82.56 91 CYS A N 1
ATOM 764 C CA . CYS A 1 91 ? 13.558 5.470 -16.602 1.00 82.56 91 CYS A CA 1
ATOM 765 C C . CYS A 1 91 ? 15.080 5.342 -16.765 1.00 82.56 91 CYS A C 1
ATOM 767 O O . CYS A 1 91 ? 15.796 5.224 -15.772 1.00 82.56 91 CYS A O 1
ATOM 769 N N . SER A 1 92 ? 15.562 5.399 -18.005 1.00 66.88 92 SER A N 1
ATOM 770 C CA . SER A 1 92 ? 16.989 5.350 -18.349 1.00 66.88 92 SER A CA 1
ATOM 771 C C . SER A 1 92 ? 17.633 6.733 -18.505 1.00 66.88 92 SER A C 1
ATOM 773 O O . SER A 1 92 ? 18.857 6.838 -18.484 1.00 66.88 92 SER A O 1
ATOM 775 N N . ASP A 1 93 ? 16.836 7.799 -18.657 1.00 58.34 93 ASP A N 1
ATOM 776 C CA . ASP A 1 93 ? 17.362 9.115 -19.026 1.00 58.34 93 ASP A CA 1
ATOM 777 C C . ASP A 1 93 ? 17.827 9.933 -17.806 1.00 58.34 93 ASP A C 1
ATOM 779 O O . ASP A 1 93 ? 17.032 10.475 -17.028 1.00 58.34 93 ASP A O 1
ATOM 783 N N . THR A 1 94 ? 19.149 10.024 -17.662 1.00 55.66 94 THR A N 1
ATOM 784 C CA . THR A 1 94 ? 19.877 10.788 -16.638 1.00 55.66 94 THR A CA 1
ATOM 785 C C . THR A 1 94 ? 19.966 12.287 -16.948 1.00 55.66 94 THR A C 1
ATOM 787 O O . THR A 1 94 ? 20.454 13.053 -16.117 1.00 55.66 94 THR A O 1
ATOM 790 N N . ARG A 1 95 ? 19.493 12.743 -18.121 1.00 54.44 95 ARG A N 1
ATOM 791 C CA . ARG A 1 95 ? 19.666 14.135 -18.587 1.00 54.44 95 ARG A CA 1
ATOM 792 C C . ARG A 1 95 ? 18.755 15.160 -17.912 1.00 54.44 95 ARG A C 1
ATOM 794 O O . ARG A 1 95 ? 19.030 16.355 -17.980 1.00 54.44 95 ARG A O 1
ATOM 801 N N . LEU A 1 96 ? 17.692 14.729 -17.233 1.00 57.50 96 LEU A N 1
ATOM 802 C CA . LEU A 1 96 ? 16.816 15.620 -16.472 1.00 57.50 96 LEU A CA 1
ATOM 803 C C . LEU A 1 96 ? 17.149 15.509 -14.983 1.00 57.50 96 LEU A C 1
ATOM 805 O O . LEU A 1 96 ? 17.026 14.440 -14.390 1.00 57.50 96 LEU A O 1
ATOM 809 N N . ARG A 1 97 ? 17.506 16.641 -14.361 1.00 52.25 97 ARG A N 1
ATOM 810 C CA . ARG A 1 97 ? 17.863 16.786 -12.931 1.00 52.25 97 ARG A CA 1
ATOM 811 C C . ARG A 1 97 ? 16.834 16.210 -11.928 1.00 52.25 97 ARG A C 1
ATOM 813 O O . ARG A 1 97 ? 17.118 16.193 -10.738 1.00 52.25 97 ARG A O 1
ATOM 820 N N . SER A 1 98 ? 15.654 15.752 -12.368 1.00 53.34 98 SER A N 1
ATOM 821 C CA . SER A 1 98 ? 14.581 15.190 -11.524 1.00 53.34 98 SER A CA 1
ATOM 822 C C . SER A 1 98 ? 14.366 13.667 -11.655 1.00 53.34 98 SER A C 1
ATOM 824 O O . SER A 1 98 ? 13.519 13.092 -10.945 1.00 53.34 98 SER A O 1
ATOM 826 N N . THR A 1 99 ? 15.134 12.980 -12.510 1.00 56.84 99 THR A N 1
ATOM 827 C CA . THR A 1 99 ? 15.078 11.516 -12.650 1.00 56.84 99 THR A CA 1
ATOM 828 C C . THR A 1 99 ? 15.903 10.846 -11.546 1.00 56.84 99 THR A C 1
ATOM 830 O O . THR A 1 99 ? 17.000 10.351 -11.777 1.00 56.84 99 THR A O 1
ATOM 833 N N . ALA A 1 100 ? 15.386 10.846 -10.315 1.00 64.00 100 ALA A N 1
ATOM 834 C CA . ALA A 1 100 ? 15.969 10.068 -9.215 1.00 64.00 100 ALA A CA 1
ATOM 835 C C . ALA A 1 100 ? 16.120 8.586 -9.618 1.00 64.00 100 ALA A C 1
ATOM 837 O O . ALA A 1 100 ? 15.247 8.048 -10.312 1.00 64.00 100 ALA A O 1
ATOM 838 N N . GLN A 1 101 ? 17.189 7.916 -9.178 1.00 75.94 101 GLN A N 1
ATOM 839 C CA . GLN A 1 101 ? 17.545 6.575 -9.654 1.00 75.94 101 GLN A CA 1
ATOM 840 C C . GLN A 1 101 ? 16.433 5.558 -9.388 1.00 75.94 101 GLN A C 1
ATOM 842 O O . GLN A 1 101 ? 15.756 5.609 -8.361 1.00 75.94 101 GLN A O 1
ATOM 847 N N . GLY A 1 102 ? 16.220 4.629 -10.325 1.00 80.12 102 GLY A N 1
ATOM 848 C CA . GLY A 1 102 ? 15.261 3.533 -10.165 1.00 80.12 102 GLY A CA 1
ATOM 849 C C . GLY A 1 102 ? 13.789 3.957 -10.189 1.00 80.12 102 GLY A C 1
ATOM 850 O O . GLY A 1 102 ? 12.970 3.325 -9.522 1.00 80.12 102 GLY A O 1
ATOM 851 N N . LYS A 1 103 ? 13.426 5.048 -10.880 1.00 87.94 103 LYS A N 1
ATOM 852 C CA . LYS A 1 103 ? 12.016 5.374 -11.176 1.00 87.94 103 LYS A CA 1
ATOM 853 C C . LYS A 1 103 ? 11.494 4.520 -12.333 1.00 87.94 103 LYS A C 1
ATOM 855 O O . LYS A 1 103 ? 12.243 4.162 -13.237 1.00 87.94 103 LYS A O 1
ATOM 860 N N . LEU A 1 104 ? 10.198 4.235 -12.302 1.00 89.62 104 LEU A N 1
ATOM 861 C CA . LEU A 1 104 ? 9.455 3.619 -13.397 1.00 89.62 104 LEU A CA 1
ATOM 862 C C . LEU A 1 104 ? 8.817 4.700 -14.268 1.00 89.62 104 LEU A C 1
ATOM 864 O O . LEU A 1 104 ? 8.363 5.734 -13.770 1.00 89.62 104 LEU A O 1
ATOM 868 N N . LYS A 1 105 ? 8.739 4.447 -15.568 1.00 89.06 105 LYS A N 1
ATOM 869 C CA . LYS A 1 105 ? 8.059 5.317 -16.519 1.00 89.06 105 LYS A CA 1
ATOM 870 C C . LYS A 1 105 ? 6.557 5.248 -16.280 1.00 89.06 105 LYS A C 1
ATOM 872 O O . LYS A 1 105 ? 5.954 4.181 -16.342 1.00 89.06 105 LYS A O 1
ATOM 877 N N . THR A 1 106 ? 5.943 6.391 -15.994 1.00 87.00 106 THR A N 1
ATOM 878 C CA . THR A 1 106 ? 4.497 6.464 -15.779 1.00 87.00 106 THR A CA 1
ATOM 879 C C . THR A 1 106 ? 3.745 6.398 -17.115 1.00 87.00 106 THR A C 1
ATOM 881 O O . THR A 1 106 ? 4.021 7.191 -18.020 1.00 87.00 106 THR A O 1
ATOM 884 N N . PRO A 1 107 ? 2.773 5.484 -17.261 1.00 85.25 107 PRO A N 1
ATOM 885 C CA . PRO A 1 107 ? 2.043 5.289 -18.497 1.00 85.25 107 PRO A CA 1
ATOM 886 C C . PRO A 1 107 ? 0.982 6.378 -18.638 1.00 85.25 107 PRO A C 1
ATOM 888 O O . PRO A 1 107 ? 0.430 6.889 -17.658 1.00 85.25 107 PRO A O 1
ATOM 891 N N . LYS A 1 108 ? 0.666 6.733 -19.884 1.00 86.69 108 LYS A N 1
ATOM 892 C CA . LYS A 1 108 ? -0.453 7.628 -20.188 1.00 86.69 108 LYS A CA 1
ATOM 893 C C . LYS A 1 108 ? -1.744 6.814 -20.216 1.00 86.69 108 LYS A C 1
ATOM 895 O O . LYS A 1 108 ? -2.089 6.213 -21.230 1.00 86.69 108 LYS A O 1
ATOM 900 N N . CYS A 1 109 ? -2.459 6.794 -19.098 1.00 87.19 109 CYS A N 1
ATOM 901 C CA . CYS A 1 109 ? -3.755 6.128 -18.994 1.00 87.19 109 CYS A CA 1
ATOM 902 C C . CYS A 1 109 ? -4.880 7.070 -19.445 1.00 87.19 109 CYS A C 1
ATOM 904 O O . CYS A 1 109 ? -5.013 8.164 -18.905 1.00 87.19 109 CYS A O 1
ATOM 906 N N . ARG A 1 110 ? -5.710 6.638 -20.405 1.00 87.50 110 ARG A N 1
ATOM 907 C CA . ARG A 1 110 ? -6.902 7.398 -20.840 1.00 87.50 110 ARG A CA 1
ATOM 908 C C . ARG A 1 110 ? -8.092 7.242 -19.894 1.00 87.50 110 ARG A C 1
ATOM 910 O O . ARG A 1 110 ? -8.931 8.129 -19.824 1.00 87.50 110 ARG A O 1
ATOM 917 N N . THR A 1 111 ? -8.180 6.111 -19.195 1.00 90.00 111 THR A N 1
ATOM 918 C CA . THR A 1 111 ? -9.293 5.791 -18.295 1.00 90.00 111 THR A CA 1
ATOM 919 C C . THR A 1 111 ? -8.789 5.489 -16.888 1.00 90.00 111 THR A C 1
ATOM 921 O O . THR A 1 111 ? -7.724 4.892 -16.700 1.00 90.00 111 THR A O 1
ATOM 924 N N . GLU A 1 112 ? -9.594 5.849 -15.889 1.00 85.81 112 GLU A N 1
ATOM 925 C CA . GLU A 1 112 ? -9.310 5.542 -14.482 1.00 85.81 112 GLU A CA 1
ATOM 926 C C . GLU A 1 112 ? -9.308 4.033 -14.210 1.00 85.81 112 GLU A C 1
ATOM 928 O O . GLU A 1 112 ? -8.510 3.547 -13.413 1.00 85.81 112 GLU A O 1
ATOM 933 N N . HIS A 1 113 ? -10.139 3.266 -14.925 1.00 86.88 113 HIS A N 1
ATOM 934 C CA . HIS A 1 113 ? -10.146 1.808 -14.815 1.00 86.88 113 HIS A CA 1
ATOM 935 C C . HIS A 1 113 ? -8.797 1.207 -15.227 1.00 86.88 113 HIS A C 1
ATOM 937 O O . HIS A 1 113 ? -8.222 0.412 -14.487 1.00 86.88 113 HIS A O 1
ATOM 943 N N . PHE A 1 114 ? -8.245 1.642 -16.366 1.00 88.56 114 PHE A N 1
ATOM 944 C CA . PHE A 1 114 ? -6.929 1.187 -16.802 1.00 88.56 114 PHE A CA 1
ATOM 945 C C . PHE A 1 114 ? -5.838 1.636 -15.826 1.00 88.56 114 PHE A C 1
ATOM 947 O O . PHE A 1 114 ? -4.976 0.838 -15.462 1.00 88.56 114 PHE A O 1
ATOM 954 N N . ARG A 1 115 ? -5.909 2.872 -15.315 1.00 88.56 115 ARG A N 1
ATOM 955 C CA . ARG A 1 115 ? -4.982 3.376 -14.291 1.00 88.56 115 ARG A CA 1
ATOM 956 C C . ARG A 1 115 ? -5.008 2.561 -12.991 1.00 88.56 115 ARG A C 1
ATOM 958 O O . ARG A 1 115 ? -3.974 2.436 -12.344 1.00 88.56 115 ARG A O 1
ATOM 965 N N . ALA A 1 116 ? -6.162 2.006 -12.622 1.00 89.00 116 ALA A N 1
ATOM 966 C CA . ALA A 1 116 ? -6.344 1.203 -11.413 1.00 89.00 116 ALA A CA 1
ATOM 967 C C . ALA A 1 116 ? -5.807 -0.239 -11.521 1.00 89.00 116 ALA A C 1
ATOM 969 O O . ALA A 1 116 ? -5.678 -0.921 -10.498 1.00 89.00 116 ALA A O 1
ATOM 970 N N . THR A 1 117 ? -5.483 -0.709 -12.731 1.00 90.56 117 THR A N 1
ATOM 971 C CA . THR A 1 117 ? -4.848 -2.023 -12.929 1.00 90.56 117 THR A CA 1
ATOM 972 C C . THR A 1 117 ? -3.490 -2.094 -12.230 1.00 90.56 117 THR A C 1
ATOM 974 O O . THR A 1 117 ? -2.829 -1.075 -12.017 1.00 90.56 117 THR A O 1
ATOM 977 N N . TYR A 1 118 ? -3.070 -3.309 -11.870 1.00 91.75 118 TYR A N 1
ATOM 978 C CA . TYR A 1 118 ? -1.882 -3.546 -11.048 1.00 91.75 118 TYR A CA 1
ATOM 979 C C . TYR A 1 118 ? -0.617 -2.867 -11.595 1.00 91.75 118 TYR A C 1
ATOM 981 O O . TYR A 1 118 ? -0.022 -2.043 -10.902 1.00 91.75 118 TYR A O 1
ATOM 989 N N . PHE A 1 119 ? -0.240 -3.151 -12.847 1.00 91.00 119 PHE A N 1
ATOM 990 C CA . PHE A 1 119 ? 0.999 -2.636 -13.442 1.00 91.00 119 PHE A CA 1
ATOM 991 C C . PHE A 1 119 ? 0.998 -1.117 -13.635 1.00 91.00 119 PHE A C 1
ATOM 993 O O . PHE A 1 119 ? 2.040 -0.488 -13.503 1.00 91.00 119 PHE A O 1
ATOM 1000 N N . ASN A 1 120 ? -0.161 -0.497 -13.853 1.00 91.38 120 ASN A N 1
ATOM 1001 C CA . ASN A 1 120 ? -0.227 0.958 -13.953 1.00 91.38 120 ASN A CA 1
ATOM 1002 C C . ASN A 1 120 ? -0.168 1.615 -12.572 1.00 91.38 120 ASN A C 1
ATOM 1004 O O . ASN A 1 120 ? 0.568 2.583 -12.378 1.00 91.38 120 ASN A O 1
ATOM 1008 N N . ARG A 1 121 ? -0.908 1.093 -11.583 1.00 92.19 121 ARG A N 1
ATOM 1009 C CA . ARG A 1 121 ? -0.930 1.685 -10.237 1.00 92.19 121 ARG A CA 1
ATOM 1010 C C . ARG A 1 121 ? 0.398 1.513 -9.502 1.00 92.19 121 ARG A C 1
ATOM 1012 O O . ARG A 1 121 ? 0.824 2.437 -8.810 1.00 92.19 121 ARG A O 1
ATOM 1019 N N . ILE A 1 122 ? 1.070 0.371 -9.681 1.00 93.25 122 ILE A N 1
ATOM 1020 C CA . ILE A 1 122 ? 2.340 0.085 -9.008 1.00 93.25 122 ILE A CA 1
ATOM 1021 C C . ILE A 1 122 ? 3.431 1.068 -9.418 1.00 93.25 122 ILE A C 1
ATOM 1023 O O . ILE A 1 122 ? 4.235 1.445 -8.577 1.00 93.25 122 ILE A O 1
ATOM 1027 N N . MET A 1 123 ? 3.427 1.557 -10.660 1.00 92.31 123 MET A N 1
ATOM 1028 C CA . MET A 1 123 ? 4.403 2.548 -11.118 1.00 92.31 123 MET A CA 1
ATOM 1029 C C . MET A 1 123 ? 4.300 3.855 -10.323 1.00 92.31 123 MET A C 1
ATOM 1031 O O . MET A 1 123 ? 5.322 4.425 -9.944 1.00 92.31 123 MET A O 1
ATOM 1035 N N . TYR A 1 124 ? 3.082 4.306 -9.998 1.00 91.19 124 TYR A N 1
ATOM 1036 C CA . TYR A 1 124 ? 2.881 5.479 -9.140 1.00 91.19 124 TYR A CA 1
ATOM 1037 C C . TYR A 1 124 ? 3.293 5.201 -7.690 1.00 91.19 124 TYR A C 1
ATOM 1039 O O . TYR A 1 124 ? 3.995 6.017 -7.097 1.00 91.19 124 TYR A O 1
ATOM 1047 N N . LEU A 1 125 ? 2.891 4.052 -7.131 1.00 91.94 125 LEU A N 1
ATOM 1048 C CA . LEU A 1 125 ? 3.257 3.664 -5.763 1.00 91.94 125 LEU A CA 1
ATOM 1049 C C . LEU A 1 125 ? 4.775 3.552 -5.600 1.00 91.94 125 LEU A C 1
ATOM 1051 O O . LEU A 1 125 ? 5.337 4.100 -4.657 1.00 91.94 125 LEU A O 1
ATOM 1055 N N . TRP A 1 126 ? 5.437 2.898 -6.552 1.00 93.06 126 TRP A N 1
ATOM 1056 C CA . TRP A 1 126 ? 6.883 2.754 -6.591 1.00 93.06 126 TRP A CA 1
ATOM 1057 C C . TRP A 1 126 ? 7.556 4.118 -6.664 1.00 93.06 126 TRP A C 1
ATOM 1059 O O . TRP A 1 126 ? 8.388 4.419 -5.823 1.00 93.06 126 TRP A O 1
ATOM 1069 N N . ASN A 1 127 ? 7.158 4.985 -7.596 1.00 91.19 127 ASN A N 1
ATOM 1070 C CA . ASN A 1 127 ? 7.784 6.299 -7.772 1.00 91.19 127 ASN A CA 1
ATOM 1071 C C . ASN A 1 127 ? 7.631 7.247 -6.577 1.00 91.19 127 ASN A C 1
ATOM 1073 O O . ASN A 1 127 ? 8.448 8.159 -6.438 1.00 91.19 127 ASN A O 1
ATOM 1077 N N . ASN A 1 128 ? 6.621 7.034 -5.731 1.00 90.44 128 ASN A N 1
ATOM 1078 C CA . ASN A 1 128 ? 6.438 7.780 -4.488 1.00 90.44 128 ASN A CA 1
ATOM 1079 C C . ASN A 1 128 ? 7.385 7.319 -3.368 1.00 90.44 128 ASN A C 1
ATOM 1081 O O . ASN A 1 128 ? 7.548 8.040 -2.385 1.00 90.44 128 ASN A O 1
ATOM 1085 N N . LEU A 1 129 ? 8.021 6.149 -3.500 1.00 91.50 129 LEU A N 1
ATOM 1086 C CA . LEU A 1 129 ? 8.973 5.670 -2.507 1.00 91.50 129 LEU A CA 1
ATOM 1087 C C . LEU A 1 129 ? 10.259 6.516 -2.494 1.00 91.50 129 LEU A C 1
ATOM 1089 O O . LEU A 1 129 ? 10.758 6.921 -3.556 1.00 91.50 129 LEU A O 1
ATOM 1093 N N . PRO A 1 130 ? 10.867 6.701 -1.307 1.00 90.81 130 PRO A N 1
ATOM 1094 C CA . PRO A 1 130 ? 12.198 7.275 -1.176 1.00 90.81 130 PRO A CA 1
ATOM 1095 C C . PRO A 1 130 ? 13.216 6.527 -2.037 1.00 90.81 130 PRO A C 1
ATOM 1097 O O . PRO A 1 130 ? 13.149 5.304 -2.194 1.00 90.81 130 PRO A O 1
ATOM 1100 N N . GLU A 1 131 ? 14.182 7.259 -2.585 1.00 87.50 131 GLU A N 1
ATOM 1101 C CA . GLU A 1 131 ? 15.224 6.693 -3.444 1.00 87.50 131 GLU A CA 1
ATOM 1102 C C . GLU A 1 131 ? 16.001 5.574 -2.749 1.00 87.50 131 GLU A C 1
ATOM 1104 O O . GLU A 1 131 ? 16.209 4.526 -3.350 1.00 87.50 131 GLU A O 1
ATOM 1109 N N . GLN A 1 132 ? 16.291 5.731 -1.455 1.00 88.50 132 GLN A N 1
ATOM 1110 C CA . GLN A 1 132 ? 16.997 4.740 -0.641 1.00 88.50 132 GLN A CA 1
ATOM 1111 C C . GLN A 1 132 ? 16.274 3.385 -0.601 1.00 88.50 132 GLN A C 1
ATOM 1113 O O . GLN A 1 132 ? 16.915 2.341 -0.549 1.00 88.50 132 GLN A O 1
ATOM 1118 N N . ILE A 1 133 ? 14.935 3.388 -0.625 1.00 90.44 133 ILE A N 1
ATOM 1119 C CA . ILE A 1 133 ? 14.131 2.156 -0.619 1.00 90.44 133 ILE A CA 1
ATOM 1120 C C . ILE A 1 133 ? 14.073 1.545 -2.025 1.00 90.44 133 ILE A C 1
ATOM 1122 O O . ILE A 1 133 ? 14.058 0.323 -2.162 1.00 90.44 133 ILE A O 1
ATOM 1126 N N . ARG A 1 134 ? 14.064 2.374 -3.077 1.00 89.12 134 ARG A N 1
ATOM 1127 C CA . ARG A 1 134 ? 13.984 1.916 -4.475 1.00 89.12 134 ARG A CA 1
ATOM 1128 C C . ARG A 1 134 ? 15.286 1.311 -4.990 1.00 89.12 134 ARG A C 1
ATOM 1130 O O . ARG A 1 134 ? 15.244 0.344 -5.754 1.00 89.12 134 ARG A O 1
ATOM 1137 N N . THR A 1 135 ? 16.422 1.886 -4.603 1.00 84.94 135 THR A N 1
ATOM 1138 C CA . THR A 1 135 ? 17.759 1.425 -5.008 1.00 84.94 135 THR A CA 1
ATOM 1139 C C . THR A 1 135 ? 18.272 0.278 -4.145 1.00 84.94 135 THR A C 1
ATOM 1141 O O . THR A 1 135 ? 19.234 -0.386 -4.526 1.00 84.94 135 THR A O 1
ATOM 1144 N N . PHE A 1 136 ? 17.610 -0.003 -3.018 1.00 84.25 136 PHE A N 1
ATOM 1145 C CA . PHE A 1 136 ? 17.947 -1.130 -2.164 1.00 84.25 136 PHE A CA 1
ATOM 1146 C C . PHE A 1 136 ? 17.921 -2.447 -2.951 1.00 84.25 136 PHE A C 1
ATOM 1148 O O . PHE A 1 136 ? 16.900 -2.832 -3.527 1.00 84.25 136 PHE A O 1
ATOM 1155 N N . ASN A 1 137 ? 19.052 -3.151 -2.938 1.00 78.88 137 ASN A N 1
ATOM 1156 C CA . ASN A 1 137 ? 19.188 -4.482 -3.508 1.00 78.88 137 ASN A CA 1
ATOM 1157 C C . ASN A 1 137 ? 19.525 -5.469 -2.386 1.00 78.88 137 ASN A C 1
ATOM 1159 O O . ASN A 1 137 ? 20.675 -5.601 -1.977 1.00 78.88 137 ASN A O 1
ATOM 1163 N N . GLY A 1 138 ? 18.501 -6.116 -1.835 1.00 86.81 138 GLY A N 1
ATOM 1164 C CA . GLY A 1 138 ? 18.665 -7.065 -0.735 1.00 86.81 138 GLY A CA 1
ATOM 1165 C C . GLY A 1 138 ? 17.449 -7.963 -0.536 1.00 86.81 138 GLY A C 1
ATOM 1166 O O . GLY A 1 138 ? 16.596 -8.087 -1.411 1.00 86.81 138 GLY A O 1
ATOM 1167 N N . SER A 1 139 ? 17.330 -8.611 0.621 1.00 92.06 139 SER A N 1
ATOM 1168 C CA . SER A 1 139 ? 16.214 -9.532 0.881 1.00 92.06 139 SER A CA 1
ATOM 1169 C C . SER A 1 139 ? 14.847 -8.830 0.866 1.00 92.06 139 SER A C 1
ATOM 1171 O O . SER A 1 139 ? 14.689 -7.722 1.387 1.00 92.06 139 SER A O 1
ATOM 1173 N N . VAL A 1 140 ? 13.824 -9.529 0.358 1.00 92.81 140 VAL A N 1
ATOM 1174 C CA . VAL A 1 140 ? 12.409 -9.108 0.403 1.00 92.81 140 VAL A CA 1
ATOM 1175 C C . VAL A 1 140 ? 11.969 -8.743 1.824 1.00 92.81 140 VAL A C 1
ATOM 1177 O O . VAL A 1 140 ? 11.162 -7.833 2.013 1.00 92.81 140 VAL A O 1
ATOM 1180 N N . ALA A 1 141 ? 12.497 -9.432 2.840 1.00 92.56 141 ALA A N 1
ATOM 1181 C CA . ALA A 1 141 ? 12.152 -9.173 4.236 1.00 92.56 141 ALA A CA 1
ATOM 1182 C C . ALA A 1 141 ? 12.582 -7.768 4.686 1.00 92.56 141 ALA A C 1
ATOM 1184 O O . ALA A 1 141 ? 11.809 -7.069 5.346 1.00 92.56 141 ALA A O 1
ATOM 1185 N N . ILE A 1 142 ? 13.783 -7.340 4.284 1.00 93.00 142 ILE A N 1
ATOM 1186 C CA . ILE A 1 142 ? 14.321 -6.016 4.609 1.00 93.00 142 ILE A CA 1
ATOM 1187 C C . ILE A 1 142 ? 13.531 -4.950 3.853 1.00 93.00 142 ILE A C 1
ATOM 1189 O O . ILE A 1 142 ? 13.042 -4.011 4.473 1.00 93.00 142 ILE A O 1
ATOM 1193 N N . PHE A 1 143 ? 13.296 -5.151 2.552 1.00 94.00 143 PHE A N 1
ATOM 1194 C CA . PHE A 1 143 ? 12.478 -4.243 1.744 1.00 94.00 143 PHE A CA 1
ATOM 1195 C C . PHE A 1 143 ? 11.081 -4.025 2.350 1.00 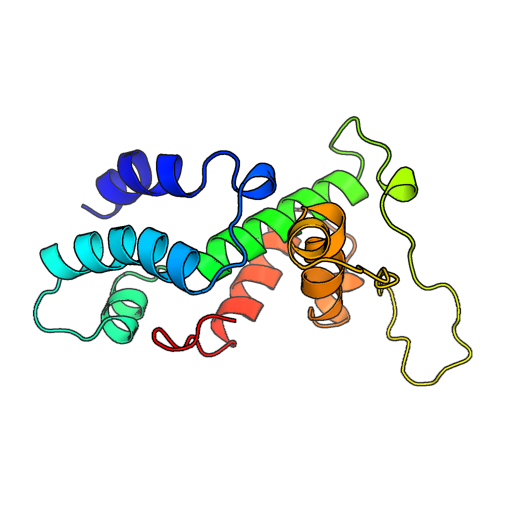94.00 143 PHE A C 1
ATOM 1197 O O . PHE A 1 143 ? 10.641 -2.888 2.538 1.00 94.00 143 PHE A O 1
ATOM 1204 N N . LYS A 1 144 ? 10.400 -5.112 2.738 1.00 93.88 144 LYS A N 1
ATOM 1205 C CA . LYS A 1 144 ? 9.073 -5.062 3.370 1.00 93.88 144 LYS A CA 1
ATOM 1206 C C . LYS A 1 144 ? 9.093 -4.298 4.696 1.00 93.88 144 LYS A C 1
ATOM 1208 O O . LYS A 1 144 ? 8.144 -3.567 4.987 1.00 93.88 144 LYS A O 1
ATOM 1213 N N . ARG A 1 145 ? 10.148 -4.466 5.503 1.00 93.62 145 ARG A N 1
ATOM 1214 C CA . ARG A 1 145 ? 10.333 -3.724 6.758 1.00 93.62 145 ARG A CA 1
ATOM 1215 C C . ARG A 1 145 ? 10.521 -2.233 6.481 1.00 93.62 145 ARG A C 1
ATOM 1217 O O . ARG A 1 145 ? 9.787 -1.438 7.054 1.00 93.62 145 ARG A O 1
ATOM 1224 N N . SER A 1 146 ? 11.417 -1.866 5.567 1.00 93.31 146 SER A N 1
ATOM 1225 C CA . SER A 1 146 ? 11.678 -0.466 5.204 1.00 93.31 146 SER A CA 1
ATOM 1226 C C . SER A 1 146 ? 10.428 0.234 4.671 1.00 93.31 146 SER A C 1
ATOM 1228 O O . SER A 1 146 ? 10.115 1.343 5.096 1.00 93.31 146 SER A O 1
ATOM 1230 N N . CYS A 1 147 ? 9.652 -0.438 3.813 1.00 93.19 147 CYS A N 1
ATOM 1231 C CA . CYS A 1 147 ? 8.374 0.095 3.341 1.00 93.19 147 CYS A CA 1
ATOM 1232 C C . CYS A 1 147 ? 7.391 0.300 4.498 1.00 93.19 147 CYS A C 1
ATOM 1234 O O . CYS A 1 147 ? 6.730 1.329 4.563 1.00 93.19 147 CYS A O 1
ATOM 1236 N N . ARG A 1 148 ? 7.297 -0.650 5.437 1.00 92.25 148 ARG A N 1
ATOM 1237 C CA . ARG A 1 148 ? 6.400 -0.517 6.593 1.00 92.25 148 ARG A CA 1
ATOM 1238 C C . ARG A 1 148 ? 6.752 0.702 7.442 1.00 92.25 148 ARG A C 1
ATOM 1240 O O . ARG A 1 148 ? 5.837 1.408 7.848 1.00 92.25 148 ARG A O 1
ATOM 1247 N N . GLU A 1 149 ? 8.036 0.944 7.695 1.00 92.12 149 GLU A N 1
ATOM 1248 C CA . GLU A 1 149 ? 8.474 2.128 8.441 1.00 92.12 149 GLU A CA 1
ATOM 1249 C C . GLU A 1 149 ? 8.169 3.422 7.676 1.00 92.12 149 GLU A C 1
ATOM 1251 O O . GLU A 1 149 ? 7.648 4.363 8.266 1.00 92.12 149 GLU A O 1
ATOM 1256 N N . TYR A 1 150 ? 8.366 3.443 6.355 1.00 91.81 150 TYR A N 1
ATOM 1257 C CA . TYR A 1 150 ? 7.952 4.572 5.516 1.00 91.81 150 TYR A CA 1
ATOM 1258 C C . TYR A 1 150 ? 6.440 4.843 5.607 1.00 91.81 150 TYR A C 1
ATOM 1260 O O . TYR A 1 150 ? 6.023 5.974 5.814 1.00 91.81 150 TYR A O 1
ATOM 1268 N N . TYR A 1 151 ? 5.593 3.815 5.557 1.00 90.19 151 TYR A N 1
ATOM 1269 C CA . TYR A 1 151 ? 4.140 3.994 5.671 1.00 90.19 151 TYR A CA 1
ATOM 1270 C C . TYR A 1 151 ? 3.653 4.444 7.053 1.00 90.19 151 TYR A C 1
ATOM 1272 O O . TYR A 1 151 ? 2.521 4.918 7.157 1.00 90.19 151 TYR A O 1
ATOM 1280 N N . LYS A 1 152 ? 4.466 4.303 8.108 1.00 87.94 152 LYS A N 1
ATOM 1281 C CA . LYS A 1 152 ? 4.1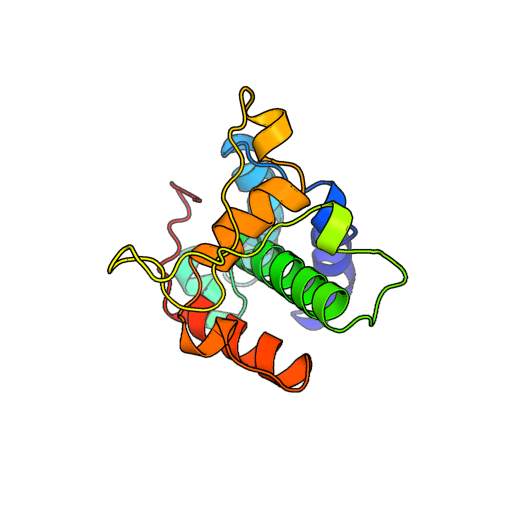48 4.862 9.431 1.00 87.94 152 LYS A CA 1
ATOM 1282 C C . LYS A 1 152 ? 4.332 6.378 9.478 1.00 87.94 152 LYS A C 1
ATOM 1284 O O . LYS A 1 152 ? 3.669 7.024 10.278 1.00 87.94 152 LYS A O 1
ATOM 1289 N N . THR A 1 153 ? 5.211 6.942 8.645 1.00 87.69 153 THR A N 1
ATOM 1290 C CA . THR A 1 153 ? 5.438 8.397 8.603 1.00 87.69 153 THR A CA 1
ATOM 1291 C C . THR A 1 153 ? 4.388 9.129 7.769 1.00 87.69 153 THR A C 1
ATOM 1293 O O . THR A 1 153 ? 4.240 10.343 7.893 1.00 87.69 153 THR A O 1
ATOM 1296 N N . ILE A 1 154 ? 3.635 8.408 6.933 1.00 86.19 154 ILE A N 1
ATOM 1297 C CA . ILE A 1 154 ? 2.582 8.984 6.096 1.00 86.19 154 ILE A CA 1
ATOM 1298 C C . ILE A 1 154 ? 1.316 9.194 6.938 1.00 86.19 154 ILE A C 1
ATOM 1300 O O . ILE A 1 154 ? 0.752 8.212 7.433 1.00 86.19 154 ILE A O 1
ATOM 1304 N N . PRO A 1 155 ? 0.809 10.437 7.057 1.00 83.12 155 PRO A N 1
ATOM 1305 C CA . PRO A 1 155 ? -0.447 10.686 7.747 1.00 83.12 155 PRO A CA 1
ATOM 1306 C C . PRO A 1 155 ? -1.599 10.029 6.982 1.00 83.12 155 PRO A C 1
ATOM 1308 O O . PRO A 1 155 ? -1.718 10.166 5.761 1.00 83.12 155 PRO A O 1
ATOM 1311 N N . TYR A 1 156 ? -2.456 9.319 7.710 1.00 84.38 156 TYR A N 1
ATOM 1312 C CA . TYR A 1 156 ? -3.653 8.701 7.157 1.00 84.38 156 TYR A CA 1
ATOM 1313 C C . TYR A 1 156 ? -4.884 9.527 7.519 1.00 84.38 156 TYR A C 1
ATOM 1315 O O . TYR A 1 156 ? -5.252 9.616 8.689 1.00 84.38 156 TYR A O 1
ATOM 1323 N N . ASP A 1 157 ? -5.533 10.085 6.499 1.00 84.94 157 ASP A N 1
ATOM 1324 C CA . ASP A 1 157 ? -6.822 10.756 6.637 1.00 84.94 157 ASP A CA 1
ATOM 1325 C C . ASP A 1 157 ? -7.962 9.758 6.325 1.00 84.94 157 ASP A C 1
ATOM 1327 O O . ASP A 1 157 ? -8.098 9.302 5.180 1.00 84.94 157 ASP A O 1
ATOM 1331 N N . PRO A 1 158 ? -8.796 9.390 7.317 1.00 80.25 158 PRO A N 1
ATOM 1332 C CA . PRO A 1 158 ? -9.919 8.481 7.118 1.00 80.25 158 PRO A CA 1
ATOM 1333 C C . PRO A 1 158 ? -11.023 9.032 6.201 1.00 80.25 158 PRO A C 1
ATOM 1335 O O . PRO A 1 158 ? -11.795 8.236 5.646 1.00 80.25 158 PRO A O 1
ATOM 1338 N N . ASP A 1 159 ? -11.127 10.347 6.038 1.00 78.56 159 ASP A N 1
ATOM 1339 C CA . ASP A 1 159 ? -12.160 11.001 5.238 1.00 78.56 159 ASP A CA 1
ATOM 1340 C C . ASP A 1 159 ? -11.709 11.267 3.806 1.00 78.56 159 ASP A C 1
ATOM 1342 O O . ASP A 1 159 ? -12.548 11.283 2.894 1.00 78.56 159 ASP A O 1
ATOM 1346 N N . ARG A 1 160 ? -10.397 11.365 3.577 1.00 78.75 160 ARG A N 1
ATOM 1347 C CA . ARG A 1 160 ? -9.794 11.541 2.249 1.00 78.75 160 ARG A CA 1
ATOM 1348 C C . ARG A 1 160 ? -8.686 10.509 1.984 1.00 78.75 160 ARG A C 1
ATOM 1350 O O . ARG A 1 160 ? -7.515 10.877 1.891 1.00 78.75 160 ARG A O 1
ATOM 1357 N N . PRO A 1 161 ? -9.035 9.216 1.816 1.00 73.81 161 PRO A N 1
ATOM 1358 C CA . PRO A 1 161 ? -8.057 8.206 1.421 1.00 73.81 161 PRO A CA 1
ATOM 1359 C C . PRO A 1 161 ? -7.518 8.513 0.010 1.00 73.81 161 PRO A C 1
ATOM 1361 O O . PRO A 1 161 ? -8.301 8.829 -0.889 1.00 73.81 161 PRO A O 1
ATOM 1364 N N . ARG A 1 162 ? -6.189 8.454 -0.150 1.00 62.00 162 ARG A N 1
ATOM 1365 C CA . ARG A 1 162 ? -5.451 8.774 -1.391 1.00 62.00 162 ARG A CA 1
ATOM 1366 C C . ARG A 1 162 ? -5.616 7.721 -2.502 1.00 62.00 162 ARG A C 1
ATOM 1368 O O . ARG A 1 162 ? -5.944 6.556 -2.202 1.00 62.00 162 ARG A O 1
#